Protein AF-A0AAN6ULZ1-F1 (afdb_monomer_lite)

Secondary structure (DSSP, 8-state):
-TTTTSS-EEEEE--HHHHHHHHHHHHHHHHHSTT----EEEEE-TTGGGGHHHHHHTT--EEESSSS---S---

Foldseek 3Di:
DQLQVPDADEDEDADPVVVVVVLVVQVVSVVPDPPGGGRYEYEQHNPVVVVVVSCVVSVYYYHHPPPHDDPPDPD

Organism: NCBI:txid1450529

Structure (mmCIF, N/CA/C/O backbone):
data_AF-A0AAN6ULZ1-F1
#
_entry.id   AF-A0AAN6ULZ1-F1
#
loop_
_atom_site.group_PDB
_atom_site.id
_atom_site.type_symbol
_atom_site.label_atom_id
_atom_site.label_alt_id
_atom_site.label_comp_id
_atom_site.label_asym_id
_atom_site.label_entity_id
_atom_site.label_seq_id
_atom_site.pdbx_PDB_ins_code
_atom_site.Cartn_x
_atom_site.Cartn_y
_atom_site.Cartn_z
_atom_site.occupancy
_atom_site.B_iso_or_equiv
_atom_site.auth_seq_id
_atom_site.auth_comp_id
_atom_site.auth_asym_id
_atom_site.auth_atom_id
_atom_site.pdbx_PDB_model_num
ATOM 1 N N . ARG A 1 1 ? -5.417 17.626 10.501 1.00 79.38 1 ARG A N 1
ATOM 2 C CA . ARG A 1 1 ? -6.419 17.226 9.472 1.00 79.38 1 ARG A CA 1
ATOM 3 C C . ARG A 1 1 ? -6.189 15.796 8.985 1.00 79.38 1 ARG A C 1
ATOM 5 O O . ARG A 1 1 ? -7.117 15.008 9.068 1.00 79.38 1 ARG A O 1
ATOM 12 N N . VAL A 1 2 ? -4.976 15.456 8.542 1.00 89.12 2 VAL A N 1
ATOM 13 C CA . VAL A 1 2 ? -4.606 14.098 8.094 1.00 89.12 2 VAL A CA 1
ATOM 14 C C . VAL A 1 2 ? -4.661 13.062 9.228 1.00 89.12 2 VAL A C 1
ATOM 16 O O . VAL A 1 2 ? -5.320 12.041 9.083 1.00 89.12 2 VAL A O 1
ATOM 19 N N . ILE A 1 3 ? -4.066 13.372 10.388 1.00 86.88 3 ILE A N 1
ATOM 20 C CA . ILE A 1 3 ? -4.044 12.478 11.565 1.00 86.88 3 ILE A CA 1
ATOM 21 C C . ILE A 1 3 ? -5.442 12.084 12.076 1.00 86.88 3 ILE A C 1
ATOM 23 O O . ILE A 1 3 ? -5.656 10.949 12.468 1.00 86.88 3 ILE A O 1
ATO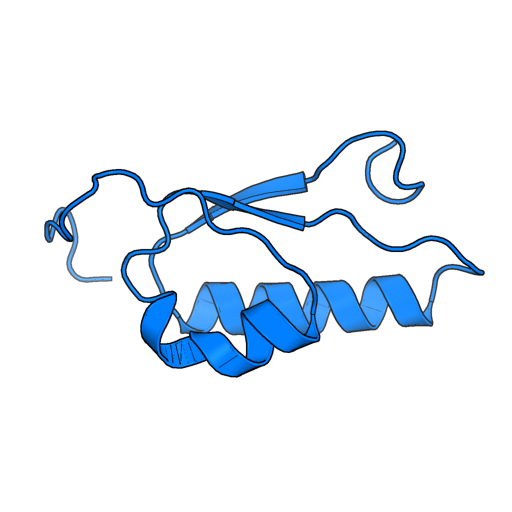M 27 N N . ASN A 1 4 ? -6.428 12.980 11.965 1.00 86.88 4 ASN A N 1
ATOM 28 C CA . ASN A 1 4 ? -7.811 12.730 12.395 1.00 86.88 4 ASN A CA 1
ATOM 29 C C . ASN A 1 4 ? -8.610 11.944 11.341 1.00 86.88 4 ASN A C 1
ATOM 31 O O . ASN A 1 4 ? -9.836 12.002 11.327 1.00 86.88 4 ASN A O 1
ATOM 35 N 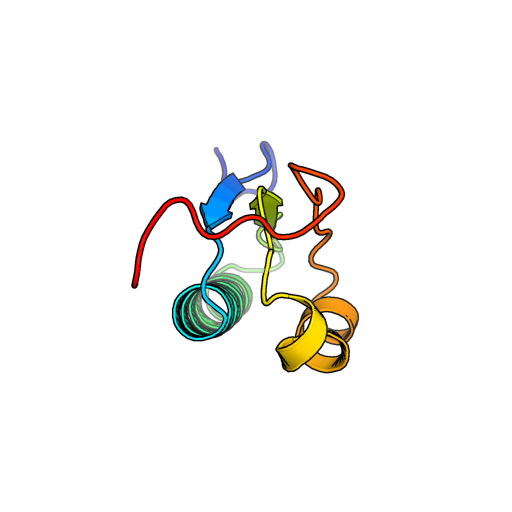N . SER A 1 5 ? -7.938 11.319 10.371 1.00 86.31 5 SER A N 1
ATOM 36 C CA . SER A 1 5 ? -8.553 10.608 9.250 1.00 86.31 5 SER A CA 1
ATOM 37 C C . SER A 1 5 ? -9.424 11.472 8.315 1.00 86.31 5 SER A C 1
ATOM 39 O O . SER A 1 5 ? -9.984 10.961 7.356 1.00 86.31 5 SER A O 1
ATOM 41 N N . SER A 1 6 ? -9.512 12.799 8.488 1.00 90.62 6 SER A N 1
ATOM 42 C CA . SER A 1 6 ? -10.354 13.670 7.640 1.00 90.62 6 SER A CA 1
ATOM 43 C C . SER A 1 6 ? -9.824 13.812 6.206 1.00 90.62 6 SER A C 1
ATOM 45 O O . SER A 1 6 ? -10.611 13.978 5.277 1.00 90.62 6 SER A O 1
ATOM 47 N N . LEU A 1 7 ? -8.512 13.653 5.998 1.00 94.62 7 LEU A N 1
ATOM 48 C CA . LEU A 1 7 ? -7.864 13.662 4.679 1.00 94.62 7 LEU A CA 1
ATOM 49 C C . LEU A 1 7 ? -6.868 12.500 4.564 1.00 94.62 7 LEU A C 1
ATOM 51 O O . LEU A 1 7 ? -6.217 12.197 5.566 1.00 94.62 7 LEU A O 1
ATOM 55 N N . PRO A 1 8 ? -6.736 11.856 3.391 1.00 95.75 8 PRO A N 1
ATOM 56 C CA . PRO A 1 8 ? -5.693 10.864 3.174 1.00 95.75 8 PRO A CA 1
ATOM 57 C C . PRO A 1 8 ? -4.313 11.526 3.056 1.00 95.75 8 PRO A C 1
ATOM 59 O O . PRO A 1 8 ? -4.185 12.640 2.546 1.00 95.75 8 PRO A O 1
ATOM 62 N N . LEU A 1 9 ? -3.284 10.819 3.514 1.00 96.44 9 LEU A N 1
ATOM 63 C CA . LEU A 1 9 ? -1.881 11.123 3.265 1.00 96.44 9 LEU A CA 1
ATOM 64 C C . LEU A 1 9 ? -1.427 10.323 2.049 1.00 96.44 9 LEU A C 1
ATOM 66 O O . LEU A 1 9 ? -1.309 9.103 2.131 1.00 96.44 9 LEU A O 1
ATOM 70 N N . ILE A 1 10 ? -1.187 11.002 0.933 1.00 97.75 10 ILE A N 1
ATOM 71 C CA . ILE A 1 10 ? -0.646 10.377 -0.275 1.00 97.75 10 ILE A CA 1
ATOM 72 C C . ILE A 1 10 ? 0.845 10.687 -0.320 1.00 97.75 10 ILE A C 1
ATOM 74 O O . ILE A 1 10 ? 1.223 11.858 -0.271 1.00 97.75 10 ILE A O 1
ATOM 78 N N . ILE A 1 11 ? 1.683 9.654 -0.396 1.00 97.62 11 ILE A N 1
ATOM 79 C CA . ILE A 1 11 ? 3.138 9.812 -0.477 1.00 97.62 11 ILE A CA 1
ATOM 80 C C . ILE A 1 11 ? 3.648 9.129 -1.734 1.00 97.62 11 ILE A C 1
ATOM 82 O O . ILE A 1 11 ? 3.413 7.940 -1.948 1.00 97.62 11 ILE A O 1
ATOM 86 N N . THR A 1 12 ? 4.363 9.898 -2.554 1.00 96.81 12 THR A N 1
ATOM 87 C CA . THR A 1 12 ? 5.071 9.369 -3.716 1.00 96.81 12 THR A CA 1
ATOM 88 C C . THR A 1 12 ? 6.363 8.713 -3.257 1.00 96.81 12 THR A C 1
ATOM 90 O O . THR A 1 12 ? 7.233 9.386 -2.711 1.00 96.81 12 THR A O 1
ATOM 93 N N . THR A 1 13 ? 6.489 7.410 -3.474 1.00 94.94 13 THR A N 1
ATOM 94 C CA . THR A 1 13 ? 7.725 6.666 -3.231 1.00 94.94 13 THR A CA 1
ATOM 95 C C . THR A 1 13 ? 7.775 5.418 -4.101 1.00 94.94 13 THR A C 1
ATOM 97 O O . THR A 1 13 ? 6.738 4.856 -4.449 1.00 94.94 13 THR A O 1
ATOM 100 N N . TYR A 1 14 ? 8.982 4.990 -4.452 1.00 93.62 14 TYR A N 1
ATOM 101 C CA . TYR A 1 14 ? 9.231 3.837 -5.316 1.00 93.62 14 TYR A CA 1
ATOM 102 C C . TYR A 1 14 ? 9.979 2.716 -4.585 1.00 93.62 14 TYR A C 1
ATOM 104 O O . TYR A 1 14 ? 9.769 1.558 -4.932 1.00 93.62 14 TYR A O 1
ATOM 112 N N . SER A 1 15 ? 10.754 3.068 -3.552 1.00 93.69 15 SER A N 1
ATOM 113 C CA . SER A 1 15 ? 11.603 2.171 -2.763 1.00 93.69 15 SER A CA 1
ATOM 114 C C . SER A 1 15 ? 10.816 1.406 -1.692 1.00 93.69 15 SER A C 1
ATOM 116 O O . SER A 1 15 ? 10.041 1.996 -0.926 1.00 93.69 15 SER A O 1
ATOM 118 N N . ALA A 1 16 ? 11.067 0.102 -1.583 1.00 96.19 16 ALA A N 1
ATOM 119 C CA . ALA A 1 16 ? 10.499 -0.764 -0.557 1.00 96.19 16 ALA A CA 1
ATOM 120 C C . ALA A 1 16 ? 10.912 -0.325 0.855 1.00 96.19 16 ALA A C 1
ATOM 122 O O . ALA A 1 16 ? 10.073 -0.302 1.753 1.00 96.19 16 ALA A O 1
ATOM 123 N N . ASP A 1 17 ? 12.152 0.121 1.062 1.00 97.00 17 ASP A N 1
ATOM 124 C CA . ASP A 1 17 ? 12.629 0.572 2.378 1.00 97.00 17 ASP A CA 1
ATOM 125 C C . ASP A 1 17 ? 11.856 1.797 2.882 1.00 97.00 17 ASP A C 1
ATOM 127 O O . ASP A 1 17 ? 11.479 1.896 4.060 1.00 97.00 17 ASP A O 1
ATOM 131 N N . THR A 1 18 ? 11.552 2.721 1.969 1.00 97.31 18 THR A N 1
ATOM 132 C CA . THR A 1 18 ? 10.727 3.889 2.291 1.00 97.31 18 THR A CA 1
ATOM 133 C C . THR A 1 18 ? 9.291 3.472 2.610 1.00 97.31 18 THR A C 1
ATOM 135 O O . THR A 1 18 ? 8.715 3.959 3.585 1.00 97.31 18 THR A O 1
ATOM 138 N N . ILE A 1 19 ? 8.715 2.534 1.847 1.00 98.06 19 ILE A N 1
ATOM 139 C CA . ILE A 1 19 ? 7.378 1.983 2.120 1.00 98.06 19 ILE A CA 1
ATOM 140 C C . ILE A 1 19 ? 7.347 1.293 3.494 1.00 98.06 19 ILE A C 1
ATOM 142 O O . ILE A 1 19 ? 6.451 1.568 4.291 1.00 98.06 19 ILE A O 1
ATOM 146 N N . ALA A 1 20 ? 8.339 0.466 3.827 1.00 98.38 20 ALA A N 1
ATOM 147 C CA . ALA A 1 20 ? 8.432 -0.206 5.122 1.00 98.38 20 ALA A CA 1
ATOM 148 C C . ALA A 1 20 ? 8.516 0.799 6.282 1.00 98.38 20 ALA A C 1
ATOM 150 O O . ALA A 1 20 ? 7.866 0.633 7.318 1.00 98.38 20 ALA A O 1
ATOM 151 N N . THR A 1 21 ? 9.281 1.877 6.105 1.00 98.31 21 THR A N 1
ATOM 152 C CA . THR A 1 21 ? 9.383 2.959 7.093 1.00 98.31 21 THR A CA 1
ATOM 153 C C . THR A 1 21 ? 8.045 3.678 7.277 1.00 98.31 21 THR A C 1
ATOM 155 O O . THR A 1 21 ? 7.635 3.947 8.408 1.00 98.31 21 THR A O 1
ATOM 158 N N . LEU A 1 22 ? 7.316 3.927 6.187 1.00 98.06 22 LEU A N 1
ATOM 159 C CA . LEU A 1 22 ? 5.976 4.519 6.216 1.00 98.06 22 LEU A CA 1
ATOM 160 C C . LEU A 1 22 ? 4.947 3.620 6.903 1.00 98.06 22 LEU A C 1
ATOM 162 O O . LEU A 1 22 ? 4.122 4.116 7.671 1.00 98.06 22 LEU A O 1
ATOM 166 N N . LEU A 1 23 ? 5.016 2.305 6.687 1.00 97.94 23 LEU A N 1
ATOM 167 C CA . LEU A 1 23 ? 4.167 1.342 7.386 1.00 97.94 23 LEU A CA 1
ATOM 168 C C . LEU A 1 23 ? 4.450 1.344 8.889 1.00 97.94 23 LEU A C 1
ATOM 170 O O . LEU A 1 23 ? 3.510 1.398 9.681 1.00 97.94 23 LEU A O 1
ATOM 174 N N . LYS A 1 24 ? 5.722 1.370 9.307 1.00 97.44 24 LYS A N 1
ATOM 175 C CA . LYS A 1 24 ? 6.087 1.507 10.729 1.00 97.44 24 LYS A CA 1
ATOM 176 C C . LYS A 1 24 ? 5.548 2.809 11.323 1.00 97.44 24 LYS A C 1
ATOM 178 O O . LYS A 1 24 ? 4.955 2.790 12.397 1.00 97.44 24 LYS A O 1
ATOM 183 N N . LEU A 1 25 ? 5.690 3.927 10.609 1.00 95.50 25 LEU A N 1
ATOM 184 C CA . LEU A 1 25 ? 5.153 5.219 11.039 1.00 95.50 25 LEU A CA 1
ATOM 185 C C . LEU A 1 25 ? 3.627 5.179 11.194 1.00 95.50 25 LEU A C 1
ATOM 187 O O . LEU A 1 25 ? 3.104 5.677 12.190 1.00 95.50 25 LEU A O 1
ATOM 191 N N . LYS A 1 26 ? 2.918 4.552 10.247 1.00 95.12 26 LYS A N 1
ATOM 192 C CA . LYS A 1 26 ? 1.467 4.348 10.318 1.00 95.12 26 LYS A CA 1
ATOM 193 C C . LYS A 1 26 ? 1.080 3.598 11.596 1.00 95.12 26 LYS A C 1
ATOM 195 O O . LYS A 1 26 ? 0.237 4.090 12.334 1.00 95.12 26 LYS A O 1
ATOM 200 N N . HIS A 1 27 ? 1.738 2.477 11.899 1.00 94.88 27 HIS A N 1
ATOM 201 C CA . HIS A 1 27 ? 1.479 1.699 13.119 1.00 94.88 27 HIS A CA 1
ATOM 202 C C . HIS A 1 27 ? 1.743 2.507 14.402 1.00 94.88 27 HIS A C 1
ATOM 204 O O . HIS A 1 27 ? 0.963 2.449 15.355 1.00 94.88 27 HIS A O 1
ATOM 210 N N . THR A 1 28 ? 2.807 3.310 14.430 1.00 94.56 28 THR A N 1
ATOM 211 C CA . THR A 1 28 ? 3.102 4.199 15.565 1.00 94.56 28 THR A CA 1
ATOM 212 C C . THR A 1 28 ? 2.013 5.260 15.752 1.00 94.56 28 THR A C 1
ATOM 214 O O . THR A 1 28 ? 1.593 5.535 16.873 1.00 94.56 28 THR A O 1
ATOM 217 N N . ILE A 1 29 ? 1.501 5.845 14.668 1.00 93.00 29 ILE A N 1
ATOM 218 C CA . ILE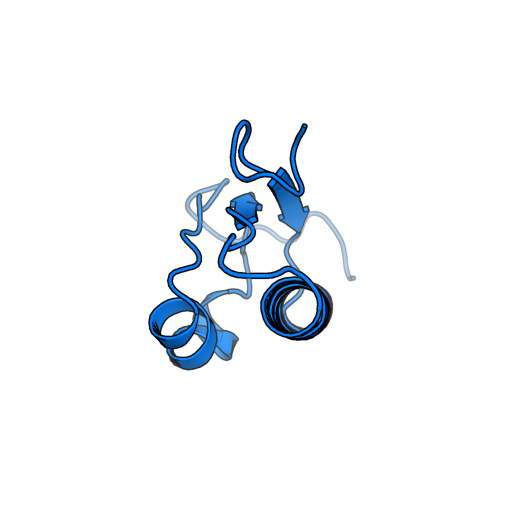 A 1 29 ? 0.419 6.839 14.743 1.00 93.00 29 ILE A CA 1
ATOM 219 C C . ILE A 1 29 ? -0.905 6.182 15.153 1.00 93.00 29 ILE A C 1
ATOM 221 O O . ILE A 1 29 ? -1.596 6.692 16.035 1.00 93.00 29 ILE A O 1
ATOM 225 N N . ASP A 1 30 ? -1.243 5.035 14.568 1.00 92.56 30 ASP A N 1
ATOM 226 C CA . ASP A 1 30 ? -2.475 4.305 14.880 1.00 92.56 30 ASP A CA 1
ATOM 227 C C . ASP A 1 30 ? -2.504 3.819 16.339 1.00 92.56 30 ASP A C 1
ATOM 229 O O . ASP A 1 30 ? -3.563 3.796 16.959 1.00 92.56 30 ASP A O 1
ATOM 233 N N . SER A 1 31 ? -1.349 3.466 16.915 1.00 92.19 31 SER A N 1
ATOM 234 C CA . SER A 1 31 ? -1.251 3.051 18.324 1.00 92.19 31 SER A CA 1
ATOM 235 C C . SER A 1 31 ? -1.293 4.215 19.318 1.00 92.19 31 SER A C 1
ATOM 237 O O . SER A 1 31 ? -1.695 4.027 20.464 1.00 92.19 31 SER A O 1
ATOM 239 N N . THR A 1 32 ? -0.897 5.420 18.900 1.00 90.31 32 THR A N 1
ATOM 240 C CA . THR A 1 32 ? -0.895 6.618 19.758 1.00 90.31 32 THR A CA 1
ATOM 241 C C . THR A 1 32 ? -2.194 7.412 19.685 1.00 90.31 32 THR A C 1
ATOM 243 O O . THR A 1 32 ? -2.513 8.149 20.621 1.00 90.31 32 THR A O 1
ATOM 246 N N . THR A 1 33 ? -2.962 7.274 18.603 1.00 84.00 33 THR A N 1
ATOM 247 C CA . THR A 1 33 ? -4.184 8.053 18.402 1.00 84.00 33 THR A CA 1
ATOM 248 C C . THR A 1 33 ? -5.409 7.234 18.801 1.00 84.00 33 THR A C 1
ATOM 250 O O . THR A 1 33 ? -5.696 6.195 18.214 1.00 84.00 33 THR A O 1
ATOM 253 N N . TYR A 1 34 ? -6.163 7.702 19.799 1.00 76.44 34 TYR A N 1
ATOM 254 C CA . TYR A 1 34 ? -7.364 7.009 20.271 1.00 76.44 34 TYR A CA 1
ATOM 255 C C . TYR A 1 34 ? -8.421 6.903 19.160 1.00 76.44 34 TYR A C 1
ATOM 257 O O . TYR A 1 34 ? -9.118 7.868 18.849 1.00 76.44 34 TYR A O 1
ATOM 265 N N . ASN A 1 35 ? -8.571 5.694 18.613 1.00 74.94 35 ASN A N 1
ATOM 266 C CA . ASN A 1 35 ? -9.654 5.281 17.716 1.00 74.94 35 ASN A CA 1
ATOM 267 C C . ASN A 1 35 ? -9.700 5.977 16.338 1.00 74.94 35 ASN A C 1
ATOM 269 O O . ASN A 1 35 ? -10.744 5.989 15.684 1.00 74.94 35 ASN A O 1
ATOM 273 N N . THR A 1 36 ? -8.584 6.539 15.864 1.00 85.69 36 THR A N 1
ATOM 274 C CA . THR A 1 36 ? -8.477 7.062 14.491 1.00 85.69 36 THR A CA 1
ATOM 275 C C . THR A 1 36 ? -7.313 6.423 13.759 1.00 85.69 36 THR A C 1
ATOM 277 O O . THR A 1 36 ? -6.174 6.515 14.207 1.00 85.69 36 THR A O 1
ATOM 280 N N . LEU A 1 37 ? -7.603 5.835 12.599 1.00 91.50 37 LEU A N 1
ATOM 281 C CA . LEU A 1 37 ? -6.596 5.237 11.730 1.00 91.50 37 LEU A CA 1
ATOM 282 C C . LEU A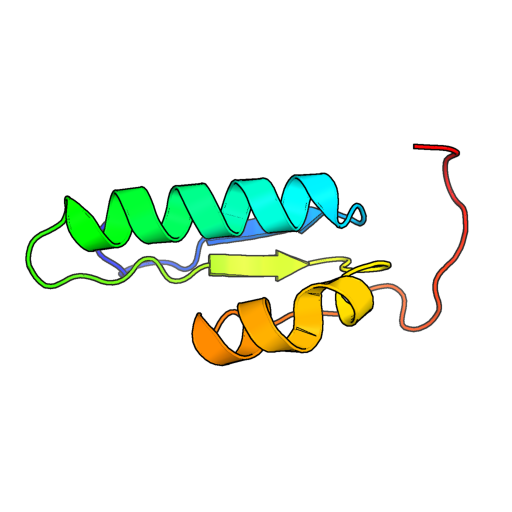 1 37 ? -6.104 6.251 10.696 1.00 91.50 37 LEU A C 1
ATOM 284 O O . LEU A 1 37 ? -6.903 6.920 10.021 1.00 91.50 37 LEU A O 1
ATOM 288 N N . LEU A 1 38 ? -4.785 6.323 10.531 1.00 94.75 38 LEU A N 1
ATOM 289 C CA . LEU A 1 38 ? -4.150 7.086 9.469 1.00 94.75 38 LEU A CA 1
ATOM 290 C C . LEU A 1 38 ? -4.492 6.463 8.109 1.00 94.75 38 LEU A C 1
ATOM 292 O O . LEU A 1 38 ? -4.157 5.308 7.831 1.00 94.75 38 LEU A O 1
ATOM 296 N N . ARG A 1 39 ? -5.120 7.259 7.234 1.00 95.69 39 ARG A N 1
ATOM 297 C CA . ARG A 1 39 ? -5.376 6.896 5.832 1.00 95.69 39 ARG A CA 1
ATOM 298 C C . ARG A 1 39 ? -4.143 7.200 4.992 1.00 95.69 39 ARG A C 1
ATOM 300 O O . ARG A 1 39 ? -4.019 8.302 4.467 1.00 95.69 39 ARG A O 1
ATOM 307 N N . LEU A 1 40 ? -3.230 6.241 4.908 1.00 97.56 40 LEU A N 1
ATOM 308 C CA . LEU A 1 40 ? -2.027 6.317 4.080 1.00 97.56 40 LEU A CA 1
ATOM 309 C C . LEU A 1 40 ? -2.292 5.693 2.704 1.00 97.56 40 LEU A C 1
ATOM 311 O O . LEU A 1 40 ? -2.910 4.637 2.625 1.00 97.56 40 LEU A O 1
ATOM 315 N N . ILE A 1 41 ? -1.806 6.331 1.642 1.00 98.38 41 ILE A N 1
ATOM 316 C CA . ILE A 1 41 ? -1.840 5.836 0.261 1.00 98.38 41 ILE A CA 1
ATOM 317 C C . ILE A 1 41 ? -0.436 5.993 -0.327 1.00 98.38 41 ILE A C 1
ATOM 319 O O . ILE A 1 41 ? 0.159 7.069 -0.224 1.00 98.38 41 ILE A O 1
ATOM 323 N N . ILE A 1 42 ? 0.079 4.945 -0.966 1.00 98.25 42 ILE A N 1
ATOM 324 C CA . ILE A 1 42 ? 1.347 5.012 -1.701 1.00 98.25 42 ILE A CA 1
ATOM 325 C C . ILE A 1 42 ? 1.059 5.361 -3.158 1.00 98.25 42 ILE A C 1
ATOM 327 O O . ILE A 1 42 ? 0.199 4.756 -3.792 1.00 98.25 42 ILE A O 1
ATOM 331 N N . HIS A 1 43 ? 1.791 6.329 -3.693 1.00 97.69 43 HIS A N 1
ATOM 332 C CA . HIS A 1 43 ? 1.807 6.674 -5.110 1.00 97.69 43 HIS A CA 1
ATOM 333 C C . HIS A 1 43 ? 3.180 6.321 -5.701 1.00 97.69 43 HIS A C 1
ATOM 335 O O . HIS A 1 43 ? 4.200 6.536 -5.050 1.00 97.69 43 HIS A O 1
ATOM 341 N N . GLY A 1 44 ? 3.227 5.768 -6.912 1.00 93.25 44 GLY A N 1
ATOM 342 C CA . GLY A 1 44 ? 4.461 5.254 -7.512 1.00 93.25 44 GLY A CA 1
ATOM 343 C C . GLY A 1 44 ? 4.589 3.755 -7.283 1.00 93.25 44 GLY A C 1
ATOM 344 O O . GLY A 1 44 ? 4.149 2.979 -8.119 1.00 93.25 44 GLY A O 1
ATOM 345 N N . GLY A 1 45 ? 5.139 3.343 -6.141 1.00 94.50 45 GLY A N 1
ATOM 346 C CA . GLY A 1 45 ? 5.098 1.963 -5.654 1.00 94.50 45 GLY A CA 1
ATOM 347 C C . GLY A 1 45 ? 5.830 0.927 -6.514 1.00 94.50 45 GLY A C 1
ATOM 348 O O . GLY A 1 45 ? 5.389 -0.219 -6.544 1.00 94.50 45 GLY A O 1
ATOM 349 N N . ALA A 1 46 ? 6.923 1.294 -7.197 1.00 94.06 46 ALA A N 1
ATOM 350 C CA . ALA A 1 46 ? 7.663 0.381 -8.084 1.00 94.06 46 ALA A CA 1
ATOM 351 C C . ALA A 1 46 ? 8.075 -0.934 -7.390 1.00 94.06 46 ALA A C 1
ATOM 353 O O . ALA A 1 46 ? 7.951 -2.015 -7.969 1.00 94.06 46 ALA A O 1
ATOM 354 N N . GLU A 1 47 ? 8.488 -0.858 -6.124 1.00 94.12 47 GLU A N 1
ATOM 355 C CA . GLU A 1 47 ? 8.885 -2.013 -5.312 1.00 94.12 47 GLU A CA 1
ATOM 356 C C . GLU A 1 47 ? 7.808 -2.464 -4.311 1.00 94.12 47 GLU A C 1
ATOM 358 O O . GLU A 1 47 ? 8.057 -3.319 -3.464 1.00 94.12 47 GLU A O 1
ATOM 363 N N . ALA A 1 48 ? 6.579 -1.942 -4.404 1.00 96.00 48 ALA A N 1
ATOM 364 C CA . ALA A 1 48 ? 5.502 -2.269 -3.462 1.00 96.00 48 ALA A CA 1
ATOM 365 C C . ALA A 1 48 ? 5.172 -3.772 -3.419 1.00 96.00 48 ALA A C 1
ATOM 367 O O . ALA A 1 48 ? 4.721 -4.287 -2.398 1.00 96.00 48 ALA A O 1
ATOM 368 N N . HIS A 1 49 ? 5.436 -4.491 -4.512 1.00 95.75 49 HIS A N 1
ATOM 369 C CA . HIS A 1 49 ? 5.254 -5.936 -4.597 1.00 95.75 49 HIS A CA 1
ATOM 370 C C . HIS A 1 49 ? 6.125 -6.719 -3.596 1.00 95.75 49 HIS A C 1
ATOM 372 O O . HIS A 1 49 ? 5.703 -7.783 -3.148 1.00 95.75 49 HIS A O 1
ATOM 378 N N . LEU A 1 50 ? 7.285 -6.186 -3.185 1.00 97.38 50 LEU A N 1
ATOM 379 C CA . LEU A 1 50 ? 8.151 -6.803 -2.170 1.00 97.38 50 LEU A CA 1
ATOM 380 C C . LEU A 1 50 ? 7.521 -6.787 -0.767 1.00 97.38 50 LEU A C 1
ATOM 382 O O . LEU A 1 50 ? 7.860 -7.618 0.069 1.00 97.38 50 LEU A O 1
ATOM 386 N N . LEU A 1 51 ? 6.578 -5.871 -0.524 1.00 97.75 51 LEU A N 1
ATOM 387 C CA . LEU A 1 51 ? 5.881 -5.679 0.754 1.00 97.75 51 LEU A CA 1
ATOM 388 C C . LEU A 1 51 ? 4.371 -5.923 0.631 1.00 97.75 51 LEU A C 1
ATOM 390 O O . LEU A 1 51 ? 3.584 -5.415 1.431 1.00 97.75 51 LEU A O 1
ATOM 394 N N . ALA A 1 52 ? 3.935 -6.687 -0.375 1.00 97.75 52 ALA A N 1
ATOM 395 C CA . ALA A 1 52 ? 2.517 -6.857 -0.690 1.00 97.75 52 ALA A CA 1
ATOM 396 C C . ALA A 1 52 ? 1.689 -7.376 0.502 1.00 97.75 52 ALA A C 1
ATOM 398 O O . ALA A 1 52 ? 0.576 -6.903 0.732 1.00 97.75 52 ALA A O 1
ATOM 399 N N . ALA A 1 53 ? 2.239 -8.312 1.283 1.00 98.19 53 ALA A N 1
ATOM 400 C CA . ALA A 1 53 ? 1.567 -8.855 2.461 1.00 98.19 53 ALA A CA 1
ATOM 401 C C . ALA A 1 53 ? 1.386 -7.800 3.568 1.00 98.19 53 ALA A C 1
ATOM 403 O O . ALA A 1 53 ? 0.308 -7.708 4.157 1.00 98.19 53 ALA A O 1
ATOM 404 N N . ASP A 1 54 ? 2.404 -6.969 3.804 1.00 98.00 54 ASP A N 1
ATOM 405 C CA . ASP A 1 54 ? 2.377 -5.920 4.829 1.00 98.00 54 ASP A CA 1
ATOM 406 C C . ASP A 1 54 ? 1.463 -4.753 4.433 1.00 98.00 54 ASP A C 1
ATOM 408 O O . ASP A 1 54 ? 0.745 -4.190 5.263 1.00 98.00 54 ASP A O 1
ATOM 412 N N . LEU A 1 55 ? 1.445 -4.404 3.144 1.00 98.25 55 LEU A N 1
ATOM 413 C CA . LEU A 1 55 ? 0.520 -3.418 2.588 1.00 98.25 55 LEU A CA 1
ATOM 414 C C . LEU A 1 55 ? -0.934 -3.886 2.717 1.00 98.25 55 LEU A C 1
ATOM 416 O O . LEU A 1 55 ? -1.797 -3.105 3.127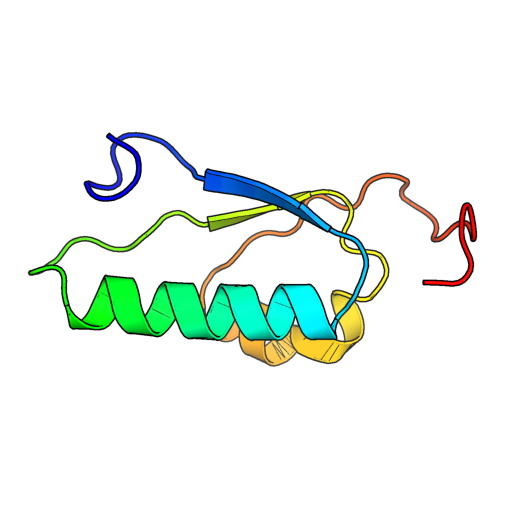 1.00 98.25 55 LEU A O 1
ATOM 420 N N . ALA A 1 56 ? -1.196 -5.162 2.417 1.00 97.81 56 ALA A N 1
ATOM 421 C CA . ALA A 1 56 ? -2.520 -5.759 2.539 1.00 97.81 56 ALA A CA 1
ATOM 422 C C . ALA A 1 56 ? -2.989 -5.824 4.001 1.00 97.81 56 ALA A C 1
ATOM 424 O O . ALA A 1 56 ? -4.112 -5.416 4.297 1.00 97.81 56 ALA A O 1
ATOM 425 N N . SER A 1 57 ? -2.129 -6.269 4.924 1.00 97.00 57 SER A N 1
ATOM 426 C CA . SER A 1 57 ? -2.459 -6.343 6.356 1.00 97.00 57 SER A CA 1
ATOM 427 C C . SER A 1 57 ? -2.707 -4.961 6.971 1.00 97.00 57 SER A C 1
ATOM 429 O O . SER A 1 57 ? -3.573 -4.813 7.832 1.00 97.00 57 SER A O 1
ATOM 431 N N . SER A 1 58 ? -2.013 -3.933 6.473 1.00 95.88 58 SER A N 1
ATOM 432 C CA . SER A 1 58 ? -2.156 -2.541 6.918 1.00 95.88 58 SER A CA 1
ATOM 433 C C . SER A 1 58 ? -3.277 -1.770 6.208 1.00 95.88 58 SER A C 1
ATOM 435 O O . SER A 1 58 ? -3.505 -0.600 6.530 1.00 95.88 58 SER A O 1
ATOM 437 N N . ASN A 1 59 ? -3.959 -2.391 5.238 1.00 96.06 59 ASN A N 1
ATOM 438 C CA . ASN A 1 59 ? -4.987 -1.781 4.392 1.00 96.06 59 ASN A CA 1
ATOM 439 C C . ASN A 1 59 ? -4.513 -0.475 3.714 1.00 96.06 59 ASN A C 1
ATOM 441 O O . ASN A 1 59 ? -5.204 0.547 3.724 1.00 96.06 59 ASN A O 1
ATOM 445 N N . VAL A 1 60 ? -3.290 -0.498 3.171 1.00 98.12 60 VAL A N 1
ATOM 446 C CA . VAL A 1 60 ? -2.666 0.639 2.479 1.00 98.12 60 VAL A CA 1
ATOM 447 C C . VAL A 1 60 ? -2.760 0.421 0.967 1.00 98.12 60 VAL A C 1
ATOM 449 O O . VAL A 1 60 ? -2.072 -0.453 0.436 1.00 98.12 60 VAL A O 1
ATOM 452 N N . PRO A 1 61 ? -3.588 1.196 0.244 1.00 97.94 61 PRO A N 1
ATOM 453 C CA . PRO A 1 61 ? -3.674 1.092 -1.204 1.00 97.94 61 PRO A CA 1
ATOM 454 C C . PRO A 1 61 ? -2.430 1.676 -1.880 1.00 97.94 61 PRO A C 1
ATOM 456 O O . PRO A 1 61 ? -1.818 2.638 -1.400 1.00 97.94 61 PRO A O 1
ATOM 459 N N . VAL A 1 62 ? -2.107 1.114 -3.044 1.00 97.50 62 VAL A N 1
ATOM 460 C CA . VAL A 1 62 ? -1.013 1.566 -3.904 1.00 97.50 62 VAL A CA 1
ATOM 461 C C . VAL A 1 62 ? -1.573 2.006 -5.251 1.00 97.50 62 VAL A C 1
ATOM 463 O O . VAL A 1 62 ? -2.273 1.253 -5.923 1.00 97.50 62 VAL A O 1
ATOM 466 N N . ILE A 1 63 ? -1.245 3.232 -5.646 1.00 97.25 63 ILE A N 1
ATOM 467 C CA . ILE A 1 63 ? -1.472 3.768 -6.985 1.00 97.25 63 ILE A CA 1
ATOM 468 C C . ILE A 1 63 ? -0.166 3.589 -7.757 1.00 97.25 63 ILE A C 1
ATOM 470 O O . ILE A 1 63 ? 0.767 4.380 -7.602 1.00 97.25 63 ILE A O 1
ATOM 474 N N . LEU A 1 64 ? -0.101 2.530 -8.562 1.00 93.88 64 LEU A N 1
ATOM 475 C CA . LEU A 1 64 ? 1.056 2.228 -9.402 1.00 93.88 64 LEU A CA 1
ATOM 476 C C . LEU A 1 64 ? 1.135 3.234 -10.559 1.00 93.88 64 LEU A C 1
ATOM 478 O O . LEU A 1 64 ? 0.239 3.285 -11.405 1.00 93.88 64 LEU A O 1
ATOM 482 N N . ALA A 1 65 ? 2.185 4.054 -10.577 1.00 91.19 65 ALA A N 1
ATOM 483 C CA . ALA A 1 65 ? 2.367 5.107 -11.573 1.00 91.19 65 ALA A CA 1
ATOM 484 C C . ALA A 1 65 ? 3.866 5.390 -11.798 1.00 91.19 65 ALA A C 1
ATOM 486 O O . ALA A 1 65 ? 4.503 5.952 -10.906 1.00 91.19 65 ALA A O 1
ATOM 487 N N . PRO A 1 66 ? 4.444 5.054 -12.969 1.00 88.19 66 PRO A N 1
ATOM 488 C CA . PRO A 1 66 ? 3.819 4.430 -14.145 1.00 88.19 66 PRO A CA 1
ATOM 489 C C . PRO A 1 66 ? 3.430 2.955 -13.930 1.00 88.19 66 PRO A C 1
ATOM 491 O O . PRO A 1 66 ? 3.920 2.304 -13.016 1.00 88.19 66 PRO A O 1
ATOM 494 N N . LEU A 1 67 ? 2.561 2.421 -14.803 1.00 83.31 67 LEU A N 1
ATOM 495 C CA . LEU A 1 67 ? 2.108 1.016 -14.771 1.00 83.31 67 LEU A CA 1
ATOM 496 C C . LEU A 1 67 ? 3.267 0.006 -14.840 1.00 83.31 67 LEU A C 1
ATOM 498 O O . LEU A 1 67 ? 3.168 -1.087 -14.291 1.00 83.31 67 LEU A O 1
ATOM 502 N N . LEU A 1 68 ? 4.343 0.358 -15.543 1.00 82.88 68 LEU A N 1
ATOM 503 C CA . LEU A 1 68 ? 5.539 -0.465 -15.684 1.00 82.88 68 LEU A CA 1
ATOM 504 C C . LEU A 1 68 ? 6.703 0.245 -15.011 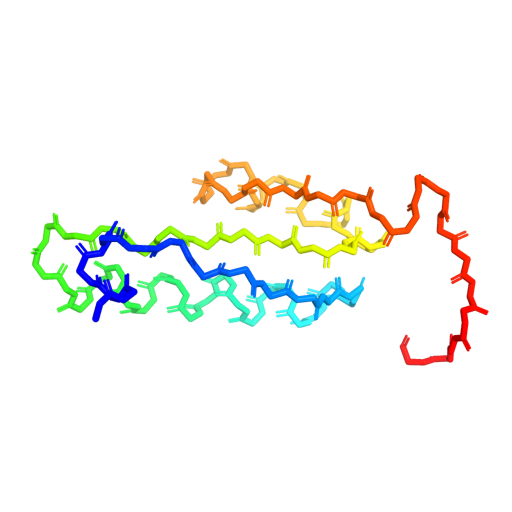1.00 82.88 68 LEU A C 1
ATOM 506 O O . LEU A 1 68 ? 6.958 1.412 -15.314 1.00 82.88 68 LEU A O 1
ATOM 510 N N . SER A 1 69 ? 7.414 -0.466 -14.138 1.00 72.75 69 SER A N 1
ATOM 511 C CA . SER A 1 69 ? 8.614 0.054 -13.490 1.00 72.75 69 SER A CA 1
ATOM 512 C C . SER A 1 69 ? 9.611 0.519 -14.547 1.00 72.75 69 SER A C 1
ATOM 514 O O . SER A 1 69 ? 9.974 -0.225 -15.458 1.00 72.75 69 SER A O 1
ATOM 516 N N . TYR A 1 70 ? 10.044 1.767 -14.419 1.00 77.00 70 TYR A N 1
ATOM 517 C CA . TYR A 1 70 ? 11.045 2.368 -15.281 1.00 77.00 70 TYR A CA 1
ATOM 518 C C . TYR A 1 70 ? 12.119 2.983 -14.393 1.00 77.00 70 TYR A C 1
ATOM 520 O O . TYR A 1 70 ? 11.808 3.776 -13.506 1.00 77.00 70 TYR A O 1
ATOM 528 N N . ALA A 1 71 ? 13.373 2.599 -14.620 1.00 74.75 71 ALA A N 1
ATOM 529 C CA . ALA A 1 71 ? 14.506 3.099 -13.856 1.00 74.75 71 ALA A CA 1
ATOM 530 C C . ALA A 1 71 ? 14.811 4.548 -14.265 1.00 74.75 71 ALA A C 1
ATOM 532 O O . ALA A 1 71 ? 15.618 4.809 -15.155 1.00 74.75 71 ALA A O 1
ATOM 533 N N . THR A 1 72 ? 14.127 5.504 -13.635 1.00 75.88 72 THR A N 1
ATOM 534 C CA . THR A 1 72 ? 14.451 6.932 -13.762 1.00 75.88 72 THR A CA 1
ATOM 535 C C . THR A 1 72 ? 15.702 7.306 -12.972 1.00 75.88 72 THR A C 1
ATOM 537 O O . THR A 1 72 ? 16.362 8.287 -13.304 1.00 75.88 72 THR A O 1
ATOM 540 N N . THR A 1 73 ? 16.005 6.541 -11.920 1.00 75.19 73 THR A N 1
ATOM 541 C CA . THR A 1 73 ? 17.086 6.768 -10.953 1.00 75.19 73 THR A CA 1
ATOM 542 C C . THR A 1 73 ? 17.669 5.431 -10.483 1.00 75.19 73 THR A C 1
ATOM 544 O O . THR A 1 73 ? 17.078 4.383 -10.735 1.00 75.19 73 THR A O 1
ATOM 547 N N . TRP A 1 74 ? 18.836 5.480 -9.833 1.00 69.88 74 TRP A N 1
ATOM 548 C CA . TRP A 1 74 ? 19.535 4.315 -9.266 1.00 69.88 74 TRP A CA 1
ATOM 549 C C . TRP A 1 74 ? 19.248 4.077 -7.772 1.00 69.88 74 TRP A C 1
ATOM 551 O O . TRP A 1 74 ? 19.703 3.063 -7.249 1.00 69.88 74 TRP A O 1
ATOM 561 N N . ASP A 1 75 ? 18.559 5.018 -7.115 1.00 57.09 75 ASP A N 1
ATOM 562 C CA . ASP A 1 75 ? 18.065 4.878 -5.734 1.00 57.09 75 ASP A CA 1
ATOM 563 C C . ASP A 1 75 ? 16.921 3.864 -5.627 1.00 57.09 75 ASP A C 1
ATOM 565 O O . ASP A 1 75 ? 16.081 3.836 -6.563 1.00 57.09 75 ASP A O 1
#

Sequence (75 aa):
RVINSSLPLIITTYSADTIATLLKLKHTIDSTTYNTLLRLIIHGGAEAHLLAADLASSNVPVILAPLLSYATTWD

pLDDT: mean 91.69, std 8.42, range [57.09, 98.38]

Radius of gyration: 12.76 Å; chains: 1; bounding box: 30×26×36 Å